Protein AF-A0A2V7M987-F1 (afdb_monomer_lite)

Secondary structure (DSSP, 8-state):
--HHHHHHHHHHHHHHHHHHHT----TTGGGS-TTS-SS--HHHHHHHHHHHHHHHHHSTTSTTSIIIIIHHTTS---SSSTTGGGT-PPTT--TTTHIIIIIHHHHHHHHHHHHHT-

Structure (mmCIF, N/CA/C/O backbone):
data_AF-A0A2V7M987-F1
#
_entry.id   AF-A0A2V7M987-F1
#
loop_
_atom_site.group_PDB
_atom_site.id
_atom_site.type_symbol
_atom_site.label_atom_id
_atom_site.label_alt_id
_atom_site.label_comp_id
_atom_site.label_asym_id
_atom_site.label_entity_id
_atom_site.label_seq_id
_atom_site.pdbx_PDB_ins_code
_atom_site.Cartn_x
_atom_site.Cartn_y
_atom_site.Cartn_z
_atom_site.occupancy
_atom_site.B_iso_or_equiv
_atom_site.auth_seq_id
_atom_site.auth_comp_id
_atom_site.auth_asym_id
_atom_site.auth_atom_id
_atom_site.pdbx_PDB_model_num
ATOM 1 N N . MET A 1 1 ? -58.138 -28.955 37.228 1.00 59.62 1 MET A N 1
ATOM 2 C CA . MET A 1 1 ? -56.662 -29.023 37.330 1.00 59.62 1 MET A CA 1
ATOM 3 C C . MET A 1 1 ? -56.296 -28.980 38.808 1.00 59.62 1 MET A C 1
ATOM 5 O O . MET A 1 1 ? -56.852 -28.145 39.511 1.00 59.62 1 MET A O 1
ATOM 9 N N . GLY A 1 2 ? -55.487 -29.916 39.313 1.00 76.62 2 GLY A N 1
ATOM 10 C CA . GLY A 1 2 ? -55.166 -29.980 40.746 1.00 76.62 2 GLY A CA 1
ATOM 11 C C . GLY A 1 2 ? -54.290 -28.802 41.181 1.00 76.62 2 GLY A C 1
ATOM 12 O O . GLY A 1 2 ? -53.458 -28.342 40.402 1.00 76.62 2 GLY A O 1
ATOM 13 N N . LYS A 1 3 ? -54.450 -28.321 42.422 1.00 74.50 3 LYS A N 1
ATOM 14 C CA . LYS A 1 3 ? -53.627 -27.238 43.011 1.00 74.50 3 LYS A CA 1
ATOM 15 C C . LYS A 1 3 ? -52.117 -27.495 42.856 1.00 74.50 3 LYS A C 1
ATOM 17 O O . LYS A 1 3 ? -51.363 -26.579 42.549 1.00 74.50 3 LYS A O 1
ATOM 22 N N . GLU A 1 4 ? -51.713 -28.758 42.979 1.00 78.38 4 GLU A N 1
ATOM 23 C CA . GLU A 1 4 ? -50.361 -29.271 42.711 1.00 78.38 4 GLU A CA 1
ATOM 24 C C . GLU A 1 4 ? -49.856 -28.945 41.299 1.00 78.38 4 GLU A C 1
ATOM 26 O O . GLU A 1 4 ? -48.731 -28.487 41.117 1.00 78.38 4 GLU A O 1
ATOM 31 N N . THR A 1 5 ? -50.689 -29.166 40.281 1.00 78.06 5 THR A N 1
ATOM 32 C CA . THR A 1 5 ? -50.314 -28.965 38.879 1.00 78.06 5 THR A CA 1
ATOM 33 C C . THR A 1 5 ? -50.146 -27.477 38.574 1.00 78.06 5 THR A C 1
ATOM 35 O O . THR A 1 5 ? -49.189 -27.093 37.912 1.00 78.06 5 THR A O 1
ATOM 38 N N . VAL A 1 6 ? -51.025 -26.627 39.120 1.00 82.69 6 VAL A N 1
ATOM 39 C CA . VAL A 1 6 ? -50.949 -25.161 38.972 1.00 82.69 6 VAL A CA 1
ATOM 40 C C . VAL A 1 6 ? -49.663 -24.609 39.595 1.00 82.69 6 VAL A C 1
ATOM 42 O O . VAL A 1 6 ? -48.960 -23.827 38.960 1.00 82.69 6 VAL A O 1
ATOM 45 N N . MET A 1 7 ? -49.312 -25.066 40.797 1.00 87.50 7 MET A N 1
ATOM 46 C CA . MET A 1 7 ? -48.106 -24.629 41.503 1.00 87.50 7 MET A CA 1
ATOM 47 C C . MET A 1 7 ? -46.816 -25.058 40.789 1.00 87.50 7 MET A C 1
ATOM 49 O O . MET A 1 7 ? -45.885 -24.264 40.681 1.00 87.50 7 MET A O 1
ATOM 53 N N . ARG A 1 8 ? -46.774 -26.264 40.204 1.00 87.00 8 ARG A N 1
ATOM 54 C CA . ARG A 1 8 ? -45.643 -26.706 39.367 1.00 87.00 8 ARG A CA 1
ATOM 55 C C . ARG A 1 8 ? -45.453 -25.818 38.136 1.00 87.00 8 ARG A C 1
ATOM 57 O O . ARG A 1 8 ? -44.327 -25.423 37.849 1.00 87.00 8 ARG A O 1
ATOM 64 N N . TYR A 1 9 ? -46.532 -25.454 37.440 1.00 89.94 9 TYR A N 1
ATOM 65 C CA . TYR A 1 9 ? -46.436 -24.555 36.285 1.00 89.94 9 TYR A CA 1
ATOM 66 C C . TYR A 1 9 ? -46.001 -23.140 36.676 1.00 89.94 9 TYR A C 1
ATOM 68 O O . TYR A 1 9 ? -45.219 -22.539 35.943 1.00 89.94 9 TYR A O 1
ATOM 76 N N . GLN A 1 10 ? -46.433 -22.627 37.833 1.00 89.62 10 GLN A N 1
ATOM 77 C CA . GLN A 1 10 ? -45.982 -21.327 38.347 1.00 89.62 10 GLN A CA 1
ATOM 78 C C . GLN A 1 10 ? -44.481 -21.324 38.658 1.00 89.62 10 GLN A C 1
ATOM 80 O O . GLN A 1 10 ? -43.772 -20.407 38.257 1.00 89.62 10 GLN A O 1
ATOM 85 N N . ILE A 1 11 ? -43.970 -22.382 39.292 1.00 91.94 11 ILE A N 1
ATOM 86 C CA . ILE A 1 11 ? -42.533 -22.524 39.567 1.00 91.94 11 ILE A CA 1
ATOM 87 C C . ILE A 1 11 ? -41.729 -22.579 38.259 1.00 91.94 11 ILE A C 1
ATOM 89 O O . ILE A 1 11 ? -40.728 -21.881 38.121 1.00 91.94 11 ILE A O 1
ATOM 93 N N . LEU A 1 12 ? -42.185 -23.359 37.274 1.00 93.44 12 LEU A N 1
ATOM 94 C CA . LEU A 1 12 ? -41.509 -23.479 35.977 1.00 93.44 12 LEU A CA 1
ATOM 95 C C . LEU A 1 12 ? -41.519 -22.172 35.174 1.00 93.44 12 LEU A C 1
ATOM 97 O O . LEU A 1 12 ? -40.531 -21.851 34.520 1.00 93.44 12 LEU A O 1
ATOM 101 N N . SER A 1 13 ? -42.607 -21.405 35.234 1.00 89.69 13 SER A N 1
ATOM 102 C CA . SER A 1 13 ? -42.715 -20.119 34.532 1.00 89.69 13 SER A CA 1
ATOM 103 C C . SER A 1 13 ? -41.875 -19.021 35.187 1.00 89.69 13 SER A C 1
ATOM 105 O O . SER A 1 13 ? -41.240 -18.247 34.473 1.00 89.69 13 SER A O 1
ATOM 107 N N . VAL A 1 14 ? -41.774 -18.999 36.520 1.00 92.19 14 VAL A N 1
ATOM 108 C CA . VAL A 1 14 ? -40.832 -18.116 37.230 1.00 92.19 14 VAL A CA 1
ATOM 109 C C . VAL A 1 14 ? -39.384 -18.487 36.901 1.00 92.19 14 VAL A C 1
ATOM 111 O O . VAL A 1 14 ? -38.586 -17.607 36.590 1.00 92.19 14 VAL A O 1
ATOM 114 N N . LEU A 1 15 ? -39.043 -19.780 36.891 1.00 91.25 15 LEU A N 1
ATOM 115 C CA . LEU A 1 15 ? -37.699 -20.241 36.533 1.00 91.25 15 LEU A CA 1
ATOM 116 C C . LEU A 1 15 ? -37.331 -19.870 35.085 1.00 91.25 15 LEU A C 1
ATOM 118 O O . LEU A 1 15 ? -36.230 -19.384 34.836 1.00 91.25 15 LEU A O 1
ATOM 122 N N . ALA A 1 16 ? -38.260 -20.042 34.141 1.00 89.50 16 ALA A N 1
ATOM 123 C CA . ALA A 1 16 ? -38.063 -19.652 32.747 1.00 89.50 16 ALA A CA 1
ATOM 124 C C . ALA A 1 16 ? -37.859 -18.136 32.589 1.00 89.50 16 ALA A C 1
ATOM 126 O O . ALA A 1 16 ? -36.992 -17.716 31.825 1.00 89.50 16 ALA A O 1
ATOM 127 N N . ALA A 1 17 ? -38.601 -17.315 33.339 1.00 87.25 17 ALA A N 1
ATOM 128 C CA . ALA A 1 17 ? -38.428 -15.863 33.336 1.00 87.25 17 ALA A CA 1
ATOM 129 C C . ALA A 1 17 ? -37.056 -15.437 33.890 1.00 87.25 17 ALA A C 1
ATOM 131 O O . ALA A 1 17 ? -36.416 -14.550 33.328 1.00 87.25 17 ALA A O 1
ATOM 132 N N . VAL A 1 18 ? -36.567 -16.103 34.944 1.00 86.31 18 VAL A N 1
ATOM 133 C CA . VAL A 1 18 ? -35.233 -15.845 35.512 1.00 86.31 18 VAL A CA 1
ATOM 134 C C . VAL A 1 18 ? -34.128 -16.211 34.514 1.00 86.31 18 VAL A C 1
ATOM 136 O O . VAL A 1 18 ? -33.231 -15.405 34.284 1.00 86.31 18 VAL A O 1
ATOM 139 N N . ILE A 1 19 ? -34.215 -17.367 33.849 1.00 85.00 19 ILE A N 1
ATOM 140 C CA . ILE A 1 19 ? -33.228 -17.787 32.833 1.00 85.00 19 ILE A CA 1
ATOM 141 C C . ILE A 1 19 ? -33.264 -16.862 31.604 1.00 85.00 19 ILE A C 1
ATOM 143 O O . ILE A 1 19 ? -32.221 -16.498 31.063 1.00 85.00 19 ILE A O 1
ATOM 147 N N . ALA A 1 20 ? -34.451 -16.432 31.171 1.00 83.06 20 ALA A N 1
ATOM 148 C CA . ALA A 1 20 ? -34.584 -15.490 30.062 1.00 83.06 20 ALA A CA 1
ATOM 149 C C . ALA A 1 20 ? -34.002 -14.106 30.401 1.00 83.06 20 ALA A C 1
ATOM 151 O O . ALA A 1 20 ? -33.448 -13.448 29.523 1.00 83.06 20 ALA A O 1
ATOM 152 N N . SER A 1 21 ? -34.059 -13.679 31.669 1.00 77.56 21 SER A N 1
ATOM 153 C CA . SER A 1 21 ? -33.497 -12.388 32.089 1.00 77.56 21 SER A CA 1
ATOM 154 C C . SER A 1 21 ? -31.966 -12.313 31.998 1.00 77.56 21 SER A C 1
ATOM 156 O O . SER A 1 21 ? -31.426 -11.219 31.855 1.00 77.56 21 SER A O 1
ATOM 158 N N . THR A 1 22 ? -31.258 -13.451 31.998 1.00 76.44 22 THR A N 1
ATOM 159 C CA . THR A 1 22 ? -29.795 -13.500 31.808 1.00 76.44 22 THR A CA 1
ATOM 160 C C . THR A 1 22 ? -29.369 -13.608 30.341 1.00 76.44 22 THR A C 1
ATOM 162 O O . THR A 1 22 ? -28.178 -13.548 30.051 1.00 76.44 22 THR A O 1
ATOM 165 N N . ALA A 1 23 ? -30.311 -13.778 29.405 1.00 70.25 23 ALA A N 1
ATOM 166 C CA . ALA A 1 23 ? -30.012 -13.941 27.978 1.00 70.25 23 ALA A CA 1
ATOM 167 C C . ALA A 1 23 ? -29.638 -12.621 27.273 1.00 70.25 23 ALA A C 1
ATOM 169 O O . ALA A 1 23 ? -29.045 -12.646 26.196 1.00 70.25 23 ALA A O 1
ATOM 170 N N . CYS A 1 24 ? -29.937 -11.470 27.882 1.00 68.81 24 CYS A N 1
ATOM 171 C CA . CYS A 1 24 ? -29.487 -10.158 27.416 1.00 68.81 24 CYS A CA 1
ATOM 172 C C . CYS A 1 24 ? -28.042 -9.888 27.868 1.00 68.81 24 CYS A C 1
ATOM 174 O O . CYS A 1 24 ? -27.795 -9.015 28.697 1.00 68.81 24 CYS A O 1
ATOM 176 N N . ALA A 1 25 ? -27.086 -10.659 27.353 1.00 71.50 25 ALA A N 1
ATOM 177 C CA . ALA A 1 25 ? -25.667 -10.334 27.469 1.00 71.50 25 ALA A CA 1
ATOM 178 C C . ALA A 1 25 ? -25.240 -9.379 26.341 1.00 71.50 25 ALA A C 1
ATOM 180 O O . ALA A 1 25 ? -25.896 -9.296 25.301 1.00 71.50 25 ALA A O 1
ATOM 181 N N . ASP A 1 26 ? -24.127 -8.669 26.534 1.00 75.44 26 ASP A N 1
ATOM 182 C CA . ASP A 1 26 ? -23.533 -7.828 25.494 1.00 75.44 26 ASP A CA 1
ATOM 183 C C . ASP A 1 26 ? -22.980 -8.692 24.346 1.00 75.44 26 ASP A C 1
ATOM 185 O O . ASP A 1 26 ? -21.837 -9.156 24.371 1.00 75.44 26 ASP A O 1
ATOM 189 N N . LEU A 1 27 ? -23.811 -8.899 23.322 1.00 73.88 27 LEU A N 1
ATOM 190 C CA . LEU A 1 2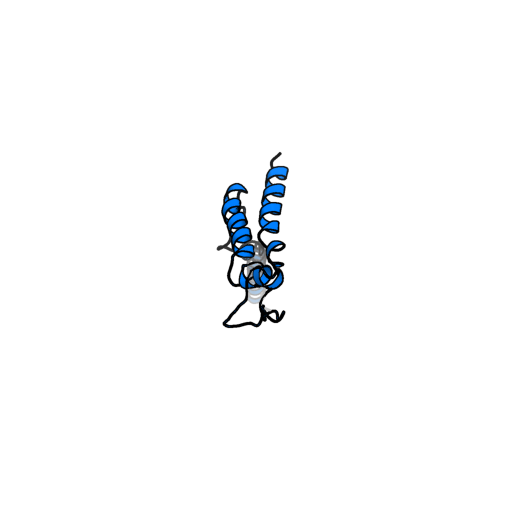7 ? -23.469 -9.636 22.104 1.00 73.88 27 LEU A CA 1
ATOM 191 C C . LEU A 1 27 ? -22.401 -8.927 21.256 1.00 73.88 27 LEU A C 1
ATOM 193 O O . LEU A 1 27 ? -21.904 -9.515 20.300 1.00 73.88 27 LEU A O 1
ATOM 197 N N . THR A 1 28 ? -22.031 -7.680 21.560 1.00 77.50 28 THR A N 1
ATOM 198 C CA . THR A 1 28 ? -20.971 -6.980 20.819 1.00 77.50 28 THR A CA 1
ATOM 199 C C . THR A 1 28 ? -19.576 -7.418 21.264 1.00 77.50 28 THR A C 1
ATOM 201 O O . THR A 1 28 ? -18.637 -7.376 20.469 1.00 77.50 28 THR A O 1
ATOM 204 N N . SER A 1 29 ? -19.448 -7.937 22.491 1.00 75.50 29 SER A N 1
ATOM 205 C CA . SER A 1 29 ? -18.178 -8.406 23.056 1.00 75.50 29 SER A CA 1
ATOM 206 C C . SER A 1 29 ? -17.568 -9.593 22.297 1.00 75.50 29 SER A C 1
ATOM 208 O O . SER A 1 29 ? -16.348 -9.659 22.158 1.00 75.50 29 SER A O 1
ATOM 210 N N . VAL A 1 30 ? -18.394 -10.485 21.731 1.00 79.44 30 VAL A N 1
ATOM 211 C CA . VAL A 1 30 ? -17.932 -11.638 20.929 1.00 79.44 30 VAL A CA 1
ATOM 212 C C . VAL A 1 30 ? -17.426 -11.235 19.540 1.00 79.44 30 VAL A C 1
ATOM 214 O O . VAL A 1 30 ? -16.641 -11.958 18.936 1.00 79.44 30 VAL A O 1
ATOM 217 N N . ASN A 1 31 ? -17.838 -10.066 19.038 1.00 79.25 31 ASN A N 1
ATOM 218 C CA . ASN A 1 31 ? -17.422 -9.554 17.730 1.00 79.25 31 ASN A CA 1
ATOM 219 C C . ASN A 1 31 ? -16.099 -8.779 17.786 1.00 79.25 31 ASN A C 1
ATOM 221 O O . ASN A 1 31 ? -15.675 -8.205 16.782 1.00 79.25 31 ASN A O 1
ATOM 225 N N . ARG A 1 32 ? -15.421 -8.754 18.940 1.00 82.31 32 ARG A N 1
ATOM 226 C CA . ARG A 1 32 ? -14.053 -8.245 19.014 1.00 82.31 32 ARG A CA 1
ATOM 227 C C . ARG A 1 32 ? -13.085 -9.317 18.541 1.00 82.31 32 ARG A C 1
ATOM 229 O O . ARG A 1 32 ? -12.995 -10.379 19.145 1.00 82.31 32 ARG A O 1
ATOM 236 N N . ASN A 1 33 ? -12.347 -9.011 17.476 1.00 83.12 33 ASN A N 1
ATOM 237 C CA . ASN A 1 33 ? -11.289 -9.873 16.965 1.00 83.12 33 ASN A CA 1
ATOM 238 C C . ASN A 1 33 ? -10.219 -10.088 18.056 1.00 83.12 33 ASN A C 1
ATOM 240 O O . ASN A 1 33 ? -9.498 -9.139 18.364 1.00 83.12 33 ASN A O 1
ATOM 244 N N . PRO A 1 34 ? -10.068 -11.304 18.615 1.00 83.06 34 PRO A N 1
ATOM 245 C CA . PRO A 1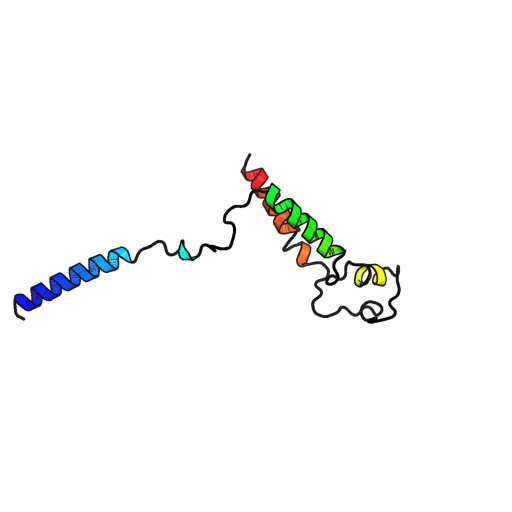 34 ? -9.079 -11.558 19.661 1.00 83.06 34 PRO A CA 1
ATOM 246 C C . PRO A 1 34 ? -7.640 -11.577 19.123 1.00 83.06 34 PRO A C 1
ATOM 248 O O . PRO A 1 34 ? -6.698 -11.515 19.905 1.00 83.06 34 PRO A O 1
ATOM 251 N N . ASN A 1 35 ? -7.465 -11.668 17.799 1.00 87.31 35 ASN A N 1
ATOM 252 C CA . ASN A 1 35 ? -6.163 -11.726 17.131 1.00 87.31 35 ASN A CA 1
ATOM 253 C C . ASN A 1 35 ? -5.715 -10.365 16.578 1.00 87.31 35 ASN A C 1
ATOM 255 O O . ASN A 1 35 ? -4.625 -10.260 16.021 1.00 87.31 35 ASN A O 1
ATOM 259 N N . GLY A 1 36 ? -6.576 -9.348 16.649 1.00 79.81 36 GLY A N 1
ATOM 260 C CA . GLY A 1 36 ? -6.309 -8.017 16.118 1.00 79.81 36 GLY A CA 1
ATOM 261 C C . GLY A 1 36 ? -6.040 -7.022 17.241 1.00 79.81 36 GLY A C 1
ATOM 262 O O . GLY A 1 36 ? -6.644 -7.134 18.310 1.00 79.81 36 GLY A O 1
ATOM 263 N N . PRO A 1 37 ? -5.171 -6.027 17.022 1.00 79.19 37 PRO A N 1
ATOM 264 C CA . PRO A 1 37 ? -5.045 -4.937 17.970 1.00 79.19 37 PRO A CA 1
ATOM 265 C C . PRO A 1 37 ? -6.327 -4.090 17.970 1.00 79.19 37 PRO A C 1
ATOM 267 O O . PRO A 1 37 ? -6.933 -3.860 16.924 1.00 79.19 37 PRO A O 1
ATOM 270 N N . THR A 1 38 ? -6.754 -3.637 19.149 1.00 78.12 38 THR A N 1
ATOM 271 C CA . THR A 1 38 ? -7.957 -2.798 19.301 1.00 78.12 38 THR A CA 1
ATOM 272 C C . THR A 1 38 ? -7.665 -1.310 19.179 1.00 78.12 38 THR A C 1
ATOM 274 O O . THR A 1 38 ? -8.527 -0.557 18.744 1.00 78.12 38 THR A O 1
ATOM 277 N N . ASP A 1 39 ? -6.469 -0.902 19.595 1.00 79.75 39 ASP A N 1
ATOM 278 C CA . ASP A 1 39 ? -5.967 0.463 19.516 1.00 79.75 39 ASP A CA 1
ATOM 279 C C . ASP A 1 39 ? -4.450 0.386 19.322 1.00 79.75 39 ASP A C 1
ATOM 281 O O . ASP A 1 39 ? -3.786 -0.446 19.950 1.00 79.75 39 ASP A O 1
ATOM 285 N N . VAL A 1 40 ? -3.923 1.172 18.391 1.00 81.44 40 VAL A N 1
ATOM 286 C CA . VAL A 1 40 ? -2.534 1.078 17.935 1.00 81.44 40 VAL A CA 1
ATOM 287 C C . VAL A 1 40 ? -1.937 2.473 17.910 1.00 81.44 40 VAL A C 1
ATOM 289 O O . VAL A 1 40 ? -2.421 3.353 17.200 1.00 81.44 40 VAL A O 1
ATOM 292 N N . GLU A 1 41 ? -0.863 2.674 18.672 1.00 83.12 41 GLU A N 1
ATOM 293 C CA . GLU A 1 41 ? -0.190 3.969 18.732 1.00 83.12 41 GLU A CA 1
ATOM 294 C C . GLU A 1 41 ? 0.449 4.301 17.368 1.00 83.12 41 GLU A C 1
ATOM 296 O O . GLU A 1 41 ? 1.143 3.443 16.805 1.00 83.12 41 GLU A O 1
ATOM 301 N N . PRO A 1 42 ? 0.297 5.530 16.836 1.00 82.31 42 PRO A N 1
ATOM 302 C CA . PRO A 1 42 ? 0.822 5.904 15.521 1.00 82.31 42 PRO A CA 1
ATOM 303 C C . PRO A 1 42 ? 2.291 5.538 15.236 1.00 82.31 42 PRO A C 1
ATOM 305 O O . PRO A 1 42 ? 2.575 5.074 14.130 1.00 82.31 42 PRO A O 1
ATOM 308 N N . PRO A 1 43 ? 3.251 5.660 16.175 1.00 84.12 43 PRO A N 1
ATOM 309 C CA . PRO A 1 43 ? 4.639 5.278 15.910 1.00 84.12 43 PRO A CA 1
ATOM 310 C C . PRO A 1 43 ? 4.816 3.791 15.577 1.00 84.12 43 PRO A C 1
ATOM 312 O O . PRO A 1 43 ? 5.752 3.432 14.866 1.00 84.12 43 PRO A O 1
ATOM 315 N N . SER A 1 44 ? 3.921 2.923 16.056 1.00 87.31 44 SER A N 1
ATOM 316 C CA . SER A 1 44 ? 4.028 1.475 15.853 1.00 87.31 44 SER A CA 1
ATOM 317 C C . SER A 1 44 ? 3.610 1.009 14.450 1.00 87.31 44 SER A C 1
ATOM 319 O O . SER A 1 44 ? 4.042 -0.060 14.020 1.00 87.31 44 SER A O 1
ATOM 321 N N . ILE A 1 45 ? 2.849 1.820 13.702 1.00 89.94 45 ILE A N 1
ATOM 322 C CA . ILE A 1 45 ? 2.438 1.524 12.314 1.00 89.94 45 ILE A CA 1
ATOM 323 C C . ILE A 1 45 ? 3.375 2.120 11.255 1.00 89.94 45 ILE A C 1
ATOM 325 O O . ILE A 1 45 ? 3.420 1.620 10.131 1.00 89.94 45 ILE A O 1
ATOM 329 N N . LEU A 1 46 ? 4.199 3.114 11.613 1.00 90.94 46 LEU A N 1
ATOM 330 C CA . LEU A 1 46 ? 5.061 3.844 10.673 1.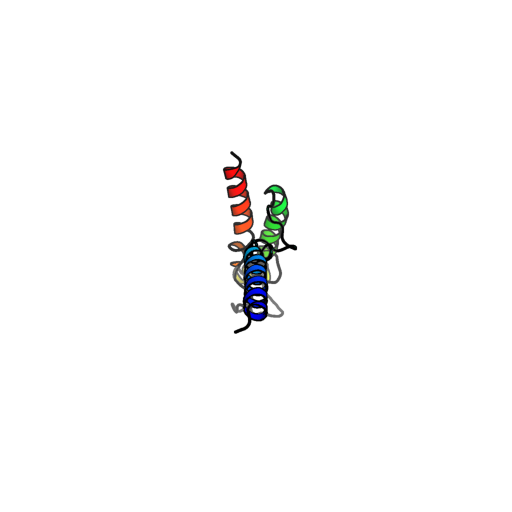00 90.94 46 LEU A CA 1
ATOM 331 C C . LEU A 1 46 ? 5.975 2.930 9.843 1.00 90.94 46 LEU A C 1
ATOM 333 O O . LEU A 1 46 ? 6.042 3.053 8.620 1.00 90.94 46 LEU A O 1
ATOM 337 N N . SER A 1 47 ? 6.679 2.003 10.493 1.00 92.81 47 SER A N 1
ATOM 338 C CA . SER A 1 47 ? 7.620 1.112 9.805 1.00 92.81 47 SER A CA 1
ATOM 339 C C . SER A 1 47 ? 6.921 0.219 8.777 1.00 92.81 47 SER A C 1
ATOM 341 O O . SER A 1 47 ? 7.463 -0.021 7.698 1.00 92.81 47 SER A O 1
ATOM 343 N N . ASN A 1 48 ? 5.708 -0.253 9.086 1.00 92.12 48 ASN A N 1
ATOM 344 C CA . ASN A 1 48 ? 4.926 -1.066 8.160 1.00 92.12 48 ASN A CA 1
ATOM 345 C C . ASN A 1 48 ? 4.406 -0.235 6.981 1.00 92.12 48 ASN A C 1
ATOM 347 O O . ASN A 1 48 ? 4.517 -0.680 5.839 1.00 92.12 48 ASN A O 1
ATOM 351 N N . ALA A 1 49 ? 3.927 0.984 7.239 1.00 93.12 49 ALA A N 1
ATOM 352 C CA . ALA A 1 49 ? 3.465 1.895 6.197 1.00 93.12 49 ALA A CA 1
ATOM 353 C C . ALA A 1 49 ? 4.588 2.218 5.192 1.00 93.12 49 ALA A C 1
ATOM 355 O O . ALA A 1 49 ? 4.391 2.106 3.982 1.00 93.12 49 ALA A O 1
ATOM 356 N N . ILE A 1 50 ? 5.801 2.517 5.681 1.00 93.81 50 ILE A N 1
ATOM 357 C CA . ILE A 1 50 ? 6.985 2.745 4.833 1.00 93.81 50 ILE A CA 1
ATOM 358 C C . ILE A 1 50 ? 7.300 1.503 3.993 1.00 93.81 50 ILE A C 1
ATOM 360 O O . ILE A 1 50 ? 7.456 1.607 2.776 1.00 93.81 50 ILE A O 1
ATOM 364 N N . GLN A 1 51 ? 7.374 0.326 4.621 1.00 93.06 51 GLN A N 1
ATOM 365 C CA . GLN A 1 51 ? 7.683 -0.916 3.910 1.00 93.06 51 GLN A CA 1
ATOM 366 C C . GLN A 1 51 ? 6.634 -1.234 2.837 1.00 93.06 51 GLN A C 1
ATOM 368 O O . GLN A 1 51 ? 6.988 -1.689 1.751 1.00 93.06 51 GLN A O 1
ATOM 373 N N . THR A 1 52 ? 5.357 -0.976 3.122 1.00 92.62 52 THR A N 1
ATOM 374 C CA . THR A 1 52 ? 4.253 -1.159 2.174 1.00 92.62 52 THR A CA 1
ATOM 375 C C . THR A 1 52 ? 4.427 -0.274 0.944 1.00 92.62 52 THR A C 1
ATOM 377 O O . THR A 1 52 ? 4.286 -0.768 -0.173 1.00 92.62 52 THR A O 1
ATOM 380 N N . VAL A 1 53 ? 4.806 0.997 1.120 1.00 92.31 53 VAL A N 1
ATOM 381 C CA . VAL A 1 53 ? 5.079 1.897 -0.012 1.00 92.31 53 VAL A CA 1
ATOM 382 C C . VAL A 1 53 ? 6.274 1.413 -0.832 1.00 92.31 53 VAL A C 1
ATOM 384 O O . VAL A 1 53 ? 6.171 1.304 -2.050 1.00 92.31 53 VAL A O 1
ATOM 387 N N . VAL A 1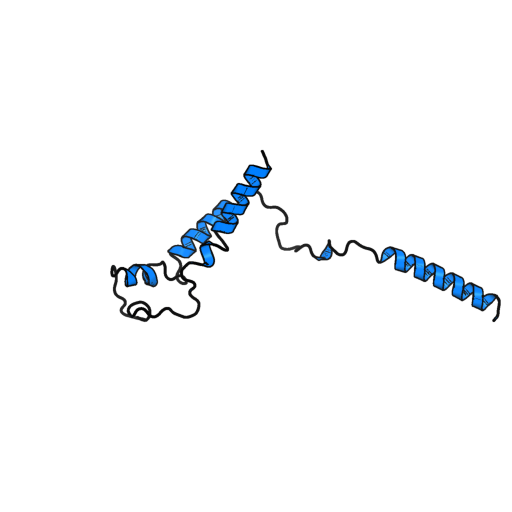 54 ? 7.390 1.069 -0.186 1.00 92.12 54 VAL A N 1
ATOM 388 C CA . VAL A 1 54 ? 8.593 0.592 -0.893 1.00 92.12 54 VAL A CA 1
ATOM 389 C C . VAL A 1 54 ? 8.295 -0.683 -1.685 1.00 92.12 54 VAL A C 1
ATOM 391 O O . VAL A 1 54 ? 8.625 -0.768 -2.866 1.00 92.12 54 VAL A O 1
ATOM 394 N N . ASN A 1 55 ? 7.595 -1.644 -1.078 1.00 89.88 55 ASN A N 1
ATOM 395 C CA . ASN A 1 55 ? 7.205 -2.888 -1.745 1.00 89.88 55 ASN A CA 1
ATOM 396 C C . ASN A 1 55 ? 6.221 -2.666 -2.899 1.00 89.88 55 ASN A C 1
ATOM 398 O O . ASN A 1 55 ? 6.195 -3.464 -3.831 1.00 89.88 55 ASN A O 1
ATOM 402 N N . GLY A 1 56 ? 5.394 -1.623 -2.846 1.00 88.50 56 GLY A N 1
ATOM 403 C CA . GLY A 1 56 ? 4.493 -1.284 -3.946 1.00 88.50 56 GLY A CA 1
ATOM 404 C C . GLY A 1 56 ? 5.187 -0.605 -5.130 1.00 88.50 56 GLY A C 1
ATOM 405 O O . GLY A 1 56 ? 4.579 -0.523 -6.189 1.00 88.50 56 GLY A O 1
ATOM 406 N N . VAL A 1 57 ? 6.427 -0.122 -4.971 1.00 89.06 57 VAL A N 1
ATOM 407 C CA . VAL A 1 57 ? 7.223 0.464 -6.067 1.00 89.06 57 VAL A CA 1
ATOM 408 C C . VAL A 1 57 ? 8.238 -0.532 -6.623 1.00 89.06 57 VAL A C 1
ATOM 410 O O . VAL A 1 57 ? 8.384 -0.632 -7.830 1.00 89.06 57 VAL A O 1
ATOM 413 N N . ASP A 1 58 ? 8.946 -1.261 -5.758 1.00 86.75 58 ASP A N 1
ATOM 414 C CA . ASP A 1 58 ? 10.067 -2.136 -6.155 1.00 86.75 58 ASP A CA 1
ATOM 415 C C . ASP A 1 58 ? 9.736 -3.636 -6.023 1.00 86.75 58 ASP A C 1
ATOM 417 O O . ASP A 1 58 ? 10.579 -4.512 -6.197 1.00 86.75 58 ASP A O 1
ATOM 421 N N . GLY A 1 59 ? 8.496 -3.963 -5.651 1.00 80.19 59 GLY A N 1
ATOM 422 C CA . GLY A 1 59 ? 8.050 -5.347 -5.516 1.00 80.19 59 GLY A CA 1
ATOM 423 C C . GLY A 1 59 ? 7.727 -6.030 -6.854 1.00 80.19 59 GLY A C 1
ATOM 424 O O . GLY A 1 59 ? 7.262 -5.387 -7.785 1.00 80.19 59 GLY A O 1
ATOM 425 N N . PRO A 1 60 ? 7.838 -7.368 -6.925 1.00 71.50 60 PRO A N 1
ATOM 426 C CA . PRO A 1 60 ? 7.702 -8.138 -8.171 1.00 71.50 60 PRO A CA 1
ATOM 427 C C . PRO A 1 60 ? 6.267 -8.254 -8.722 1.00 71.50 60 PRO A C 1
ATOM 429 O O . PRO A 1 60 ? 6.052 -8.857 -9.773 1.00 71.50 60 PRO A O 1
ATOM 432 N N . ASN A 1 61 ? 5.274 -7.753 -7.981 1.00 70.44 61 ASN A N 1
ATOM 433 C CA . ASN A 1 61 ? 3.845 -7.928 -8.264 1.00 70.44 61 ASN A CA 1
ATOM 434 C C . ASN A 1 61 ? 3.117 -6.589 -8.474 1.00 70.44 61 ASN A C 1
ATOM 436 O O . ASN A 1 61 ? 1.901 -6.525 -8.316 1.00 70.44 61 ASN A O 1
ATOM 440 N N . ASN A 1 62 ? 3.852 -5.525 -8.792 1.00 74.12 62 ASN A N 1
ATOM 441 C CA . ASN A 1 62 ? 3.298 -4.239 -9.200 1.00 74.12 62 ASN A CA 1
ATOM 442 C C . ASN A 1 62 ? 3.881 -3.862 -10.577 1.00 74.12 62 ASN A C 1
ATOM 444 O O . ASN A 1 62 ? 4.957 -4.325 -10.938 1.00 74.12 62 ASN A O 1
ATOM 448 N N . ASP A 1 63 ? 3.175 -3.032 -11.346 1.00 78.94 63 ASP A N 1
ATOM 449 C CA . ASP A 1 63 ? 3.645 -2.549 -12.659 1.00 78.94 63 ASP A CA 1
ATOM 450 C C . ASP A 1 63 ? 4.525 -1.285 -12.532 1.00 78.94 63 ASP A C 1
ATOM 452 O O . ASP A 1 63 ? 4.722 -0.550 -13.500 1.00 78.94 63 ASP A O 1
ATOM 456 N N . LEU A 1 64 ? 5.031 -0.973 -11.335 1.00 86.50 64 LEU A N 1
ATOM 457 C CA . LEU A 1 64 ? 5.821 0.237 -11.071 1.00 86.50 64 LEU A CA 1
ATOM 458 C C . LEU A 1 64 ? 7.323 -0.035 -10.974 1.00 86.50 64 LEU A C 1
ATOM 460 O O . LEU A 1 64 ? 8.113 0.909 -11.022 1.00 86.50 64 LEU A O 1
ATOM 464 N N . ASP A 1 65 ? 7.703 -1.306 -10.887 1.00 86.81 65 ASP A N 1
ATOM 465 C CA . ASP A 1 65 ? 9.085 -1.752 -10.821 1.00 86.81 65 ASP A CA 1
ATOM 466 C C . ASP A 1 65 ? 9.824 -1.602 -12.172 1.00 86.81 65 ASP A C 1
ATOM 468 O O . ASP A 1 65 ? 9.349 -1.012 -13.153 1.00 86.81 65 ASP A O 1
ATOM 472 N N . ILE A 1 66 ? 11.039 -2.150 -12.239 1.00 86.94 66 ILE A N 1
ATOM 473 C CA . ILE A 1 66 ? 11.859 -2.162 -13.460 1.00 86.94 66 ILE A CA 1
ATOM 474 C C . ILE A 1 66 ? 11.136 -2.843 -14.632 1.00 86.94 66 ILE A C 1
ATOM 476 O O . ILE A 1 66 ? 11.353 -2.462 -15.786 1.00 86.94 66 ILE A O 1
ATOM 480 N N . ARG A 1 67 ? 10.296 -3.842 -14.356 1.00 83.56 67 ARG A N 1
ATOM 481 C CA . ARG A 1 67 ? 9.612 -4.635 -15.371 1.00 83.56 67 ARG A CA 1
ATOM 482 C C . ARG A 1 67 ? 8.370 -3.925 -15.900 1.00 83.56 67 ARG A C 1
ATOM 484 O O . ARG A 1 67 ? 8.143 -3.959 -17.100 1.00 83.56 67 ARG A O 1
ATOM 491 N N . GLY A 1 68 ? 7.594 -3.249 -15.063 1.00 85.56 68 GLY A N 1
ATOM 492 C CA . GLY A 1 68 ? 6.490 -2.417 -15.543 1.00 85.56 68 GLY A CA 1
ATOM 493 C C . GLY A 1 68 ? 6.985 -1.053 -16.027 1.00 85.56 68 GLY A C 1
ATOM 494 O O . GLY A 1 68 ? 7.230 -0.833 -17.219 1.00 85.56 68 GLY A O 1
ATOM 495 N N . GLY A 1 69 ? 7.182 -0.134 -15.081 1.00 86.25 69 GLY A N 1
ATOM 496 C CA . GLY A 1 69 ? 7.572 1.248 -15.345 1.00 86.25 69 GLY A CA 1
ATOM 497 C C . GLY A 1 69 ? 8.841 1.363 -16.187 1.00 86.25 69 GLY A C 1
ATOM 498 O O . GLY A 1 69 ? 8.848 2.093 -17.178 1.00 86.25 69 GLY A O 1
ATOM 499 N N . GLY A 1 70 ? 9.893 0.611 -15.848 1.00 90.06 70 GLY A N 1
ATOM 500 C CA . GLY A 1 70 ? 11.184 0.671 -16.545 1.00 90.06 70 GLY A CA 1
ATOM 501 C C . GLY A 1 70 ? 11.138 0.250 -18.021 1.00 90.06 70 GLY A C 1
ATOM 502 O O . GLY A 1 70 ? 11.783 0.895 -18.856 1.00 90.06 70 GLY A O 1
ATOM 503 N N . LEU A 1 71 ? 10.361 -0.784 -18.366 1.00 90.25 71 LEU A N 1
ATOM 504 C CA . LEU A 1 71 ? 10.158 -1.205 -19.760 1.00 90.25 71 LEU A CA 1
ATOM 505 C C . LEU A 1 71 ? 9.294 -0.198 -20.526 1.00 90.25 71 LEU A C 1
ATOM 507 O O . LEU A 1 71 ? 9.595 0.136 -21.672 1.00 90.25 71 LEU A O 1
ATOM 511 N N . TRP A 1 72 ? 8.249 0.345 -19.899 1.00 89.25 72 TRP A N 1
ATOM 512 C CA . TRP A 1 72 ? 7.299 1.224 -20.588 1.00 89.25 72 TRP A CA 1
ATOM 513 C C . TRP A 1 72 ? 7.857 2.624 -20.851 1.00 89.25 72 TRP A C 1
ATOM 515 O O . TRP A 1 72 ? 7.538 3.221 -21.882 1.00 89.25 72 TRP A O 1
ATOM 525 N N . VAL A 1 73 ? 8.751 3.121 -19.985 1.00 92.81 73 VAL A N 1
ATOM 526 C CA . VAL A 1 73 ? 9.556 4.326 -20.265 1.00 92.81 73 VAL A CA 1
ATOM 527 C C . VAL A 1 73 ? 10.794 4.044 -21.127 1.00 92.81 73 VAL A C 1
ATOM 529 O O . VAL A 1 73 ? 11.558 4.963 -21.414 1.00 92.81 73 VAL A O 1
ATOM 532 N N . GLN A 1 74 ? 10.977 2.796 -21.573 1.00 92.56 74 GLN A N 1
ATOM 533 C CA . GLN A 1 74 ? 12.035 2.355 -22.490 1.00 92.56 74 GLN A CA 1
ATOM 534 C C . GLN A 1 74 ? 13.464 2.485 -21.935 1.00 92.56 74 GLN A C 1
ATOM 536 O O . GLN A 1 74 ? 14.417 2.674 -22.692 1.00 92.56 74 GLN A O 1
ATOM 541 N N . TYR A 1 75 ? 13.646 2.365 -20.618 1.00 93.81 75 TYR A N 1
ATOM 542 C CA . TYR A 1 75 ? 14.987 2.270 -20.023 1.00 93.81 75 TYR A CA 1
ATOM 543 C C . TYR A 1 75 ? 15.609 0.885 -20.199 1.00 93.81 75 TYR A C 1
ATOM 545 O O . TYR A 1 75 ? 16.834 0.762 -20.264 1.00 93.81 75 TYR A O 1
ATOM 553 N N . TYR A 1 76 ? 14.774 -0.144 -20.315 1.00 90.44 76 TYR A N 1
ATOM 554 C CA . TYR A 1 76 ? 15.192 -1.526 -20.503 1.00 90.44 76 TYR A CA 1
ATOM 555 C C . TYR A 1 76 ? 14.385 -2.180 -21.626 1.00 90.44 76 TYR A C 1
ATOM 557 O O . TYR A 1 76 ? 13.371 -1.647 -22.070 1.00 90.44 76 TYR A O 1
ATOM 565 N N . ALA A 1 77 ? 14.848 -3.346 -22.067 1.00 91.06 77 ALA A N 1
ATOM 566 C CA . ALA A 1 77 ? 14.110 -4.239 -22.949 1.00 91.06 77 ALA A CA 1
ATOM 567 C C . ALA A 1 77 ? 14.176 -5.652 -22.370 1.00 91.06 77 ALA A C 1
ATOM 569 O O . ALA A 1 77 ? 15.220 -6.078 -21.863 1.00 91.06 77 ALA A O 1
ATOM 570 N N . GLU A 1 78 ? 13.070 -6.382 -22.444 1.00 87.81 78 GLU A N 1
ATOM 571 C CA . GLU A 1 78 ? 12.966 -7.710 -21.846 1.00 87.81 78 GLU A CA 1
ATOM 572 C C . GLU A 1 78 ? 13.242 -8.810 -22.881 1.00 87.81 78 GLU A C 1
ATOM 574 O O . GLU A 1 78 ? 12.846 -8.724 -24.042 1.00 87.81 78 GLU A O 1
ATOM 579 N N . ILE A 1 79 ? 13.942 -9.876 -22.479 1.00 89.06 79 ILE A N 1
ATOM 580 C CA . ILE A 1 79 ? 14.256 -11.012 -23.368 1.00 89.06 79 ILE A CA 1
ATOM 581 C C . ILE A 1 79 ? 13.311 -12.196 -23.107 1.00 89.06 79 ILE A C 1
ATOM 583 O O . ILE A 1 79 ? 12.931 -12.905 -24.040 1.00 89.06 79 ILE A O 1
ATOM 587 N N . GLN A 1 80 ? 12.903 -12.410 -21.854 1.00 86.69 80 GLN A N 1
ATOM 588 C CA . GLN A 1 80 ? 12.048 -13.518 -21.413 1.00 86.69 80 GLN A CA 1
ATOM 589 C C . GLN A 1 80 ? 10.767 -12.961 -20.797 1.00 86.69 80 GLN A C 1
ATOM 591 O O . GLN A 1 80 ? 10.859 -12.027 -20.028 1.00 86.69 80 GLN A O 1
ATOM 596 N N . TYR A 1 81 ? 9.601 -13.549 -21.081 1.00 84.44 81 TYR A N 1
ATOM 597 C CA . TYR A 1 81 ? 8.304 -13.074 -20.560 1.00 84.44 81 TYR A CA 1
ATOM 598 C C . TYR A 1 81 ? 7.912 -11.645 -20.982 1.00 84.44 81 TYR A C 1
ATOM 600 O O . TYR A 1 81 ? 7.344 -10.912 -20.188 1.00 84.44 81 TYR A O 1
ATOM 608 N N . ARG A 1 82 ? 8.156 -11.309 -22.257 1.00 88.69 82 ARG A N 1
ATOM 609 C CA . ARG A 1 82 ? 7.931 -10.004 -22.921 1.00 88.69 82 ARG A CA 1
ATOM 610 C C . ARG A 1 82 ? 6.473 -9.515 -23.001 1.00 88.69 82 ARG A C 1
ATOM 612 O O . ARG A 1 82 ? 6.086 -8.919 -24.005 1.00 88.69 82 ARG A O 1
ATOM 619 N N . ASP A 1 83 ? 5.633 -9.822 -22.031 1.00 89.94 83 ASP A N 1
ATOM 620 C CA . ASP A 1 83 ? 4.258 -9.333 -22.027 1.00 89.94 83 ASP A CA 1
ATOM 621 C C . ASP A 1 83 ? 4.261 -7.820 -21.764 1.00 89.94 83 ASP A C 1
ATOM 623 O O . ASP A 1 83 ? 3.727 -7.058 -22.572 1.00 89.94 83 ASP A O 1
ATOM 627 N N . GLU A 1 84 ? 5.002 -7.357 -20.754 1.00 87.31 84 GLU A N 1
ATOM 628 C CA . GLU A 1 84 ? 5.122 -5.929 -20.435 1.00 87.31 84 GLU A CA 1
ATOM 629 C C . GLU A 1 84 ? 5.839 -5.153 -21.547 1.00 87.31 84 GLU A C 1
ATOM 631 O O . GLU A 1 84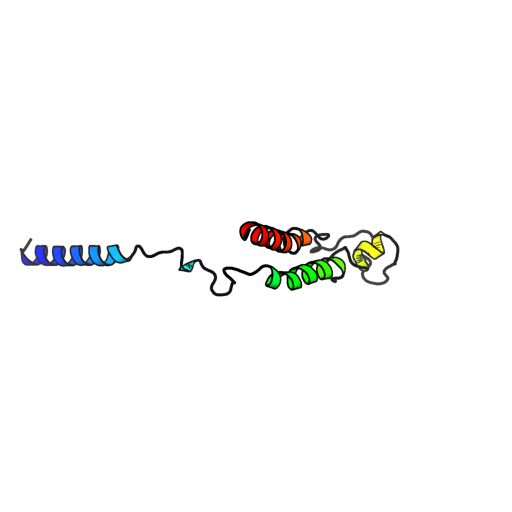 ? 5.385 -4.079 -21.931 1.00 87.31 84 GLU A O 1
ATOM 636 N N . ASP A 1 85 ? 6.886 -5.731 -22.144 1.00 90.00 85 ASP A N 1
ATOM 637 C CA . ASP A 1 85 ? 7.611 -5.192 -23.311 1.00 90.00 85 ASP A CA 1
ATOM 638 C C . ASP A 1 85 ? 6.708 -5.014 -24.556 1.00 90.00 85 ASP A C 1
ATOM 640 O O . ASP A 1 85 ? 7.022 -4.260 -25.476 1.00 90.00 85 ASP A O 1
ATOM 644 N N . LYS A 1 86 ? 5.559 -5.704 -24.595 1.00 90.75 86 LYS A N 1
ATOM 645 C CA . LYS A 1 86 ? 4.523 -5.587 -25.638 1.00 90.75 86 LYS A CA 1
ATOM 646 C C . LYS A 1 86 ? 3.301 -4.785 -25.187 1.00 90.75 86 LYS A C 1
ATOM 648 O O . LYS A 1 86 ? 2.287 -4.803 -25.886 1.00 90.75 86 LYS A O 1
ATOM 653 N N . TYR A 1 87 ? 3.383 -4.102 -24.048 1.00 89.81 87 TYR A N 1
ATOM 654 C CA . TYR A 1 87 ? 2.277 -3.359 -23.438 1.00 89.81 87 TYR A CA 1
ATOM 655 C C . TYR A 1 87 ? 1.079 -4.239 -23.051 1.00 89.81 87 TYR A C 1
ATOM 657 O O . TYR A 1 87 ? -0.074 -3.808 -23.106 1.00 89.81 87 TYR A O 1
ATOM 665 N N . ILE A 1 88 ? 1.341 -5.488 -22.665 1.00 89.50 88 ILE A N 1
ATOM 666 C CA . ILE A 1 88 ? 0.336 -6.418 -22.154 1.00 89.50 88 ILE A CA 1
ATOM 667 C C . ILE A 1 88 ? 0.482 -6.474 -20.633 1.00 89.50 88 ILE A C 1
ATOM 669 O O . ILE A 1 88 ? 1.490 -6.950 -20.122 1.00 89.50 88 ILE A O 1
ATOM 673 N N . VAL A 1 89 ? -0.542 -6.008 -19.917 1.00 85.06 89 VAL A N 1
ATOM 674 C CA . VAL A 1 89 ? -0.614 -6.110 -18.452 1.00 85.06 89 VAL A CA 1
ATOM 675 C C . VAL A 1 89 ? -1.080 -7.508 -18.063 1.00 85.06 89 VAL A C 1
ATOM 677 O O . VAL A 1 89 ? -2.086 -8.009 -18.579 1.00 85.06 89 VAL A O 1
ATOM 680 N N . ARG A 1 90 ? -0.361 -8.151 -17.141 1.00 81.94 90 ARG A N 1
ATOM 681 C CA . ARG A 1 90 ? -0.713 -9.489 -16.653 1.00 81.94 90 ARG A CA 1
ATOM 682 C C . ARG A 1 90 ? -1.903 -9.436 -15.692 1.00 81.94 90 ARG A C 1
ATOM 684 O O . ARG A 1 90 ? -2.066 -8.470 -14.947 1.00 81.94 90 ARG A O 1
ATOM 691 N N . PRO A 1 91 ? -2.716 -10.504 -15.626 1.00 84.31 91 PRO A N 1
ATOM 692 C CA . PRO A 1 91 ? -3.739 -10.624 -14.598 1.00 84.31 91 PRO A CA 1
ATOM 693 C C . PRO A 1 91 ? -3.141 -10.550 -13.188 1.00 84.31 91 PRO A C 1
ATOM 695 O O . PRO A 1 91 ? -2.107 -11.160 -12.917 1.00 84.31 91 PRO A O 1
ATOM 698 N N . GLY A 1 92 ? -3.838 -9.868 -12.280 1.00 81.81 92 GLY A N 1
ATOM 699 C CA . GLY A 1 92 ? -3.447 -9.775 -10.871 1.00 81.81 92 GLY A CA 1
ATOM 700 C C . GLY A 1 92 ? -2.533 -8.600 -10.528 1.00 81.81 92 GLY A C 1
ATOM 701 O O . GLY A 1 92 ? -2.120 -8.510 -9.377 1.00 81.81 92 GLY A O 1
ATOM 702 N N . VAL A 1 93 ? -2.251 -7.708 -11.483 1.00 81.44 93 VAL A N 1
ATOM 703 C CA . VAL A 1 93 ? -1.592 -6.426 -11.211 1.00 81.44 93 VAL A CA 1
ATOM 704 C C . VAL A 1 93 ? -2.628 -5.305 -11.152 1.00 81.44 93 VAL A C 1
ATOM 706 O O . VAL A 1 93 ? -3.586 -5.289 -11.926 1.00 81.44 93 VAL A O 1
ATOM 709 N N . ASP A 1 94 ? -2.459 -4.389 -10.203 1.00 80.81 94 ASP A N 1
ATOM 710 C CA . ASP A 1 94 ? -3.411 -3.320 -9.889 1.00 80.81 94 ASP A CA 1
ATOM 711 C C . ASP A 1 94 ? -2.888 -1.908 -10.221 1.00 80.81 94 ASP A C 1
ATOM 713 O O . ASP A 1 94 ? -3.557 -0.915 -9.937 1.00 80.81 94 ASP A O 1
ATOM 717 N N . GLY A 1 95 ? -1.686 -1.807 -10.801 1.00 79.19 95 GLY A N 1
ATOM 718 C CA . GLY A 1 95 ? -1.058 -0.538 -11.173 1.00 79.19 95 GLY A CA 1
ATOM 719 C C . GLY A 1 95 ? -0.755 0.392 -9.992 1.00 79.19 95 GLY A C 1
ATOM 720 O O . GLY A 1 95 ? -0.684 1.605 -10.183 1.00 79.19 95 GLY A O 1
ATOM 721 N N . GLY A 1 96 ? -0.611 -0.146 -8.775 1.00 83.81 96 GLY A N 1
ATOM 722 C CA . GLY A 1 96 ? -0.353 0.645 -7.568 1.00 83.81 96 GLY A CA 1
ATOM 723 C C . GLY A 1 96 ? -1.618 1.141 -6.864 1.00 83.81 96 GLY A C 1
ATOM 724 O O . GLY A 1 96 ? -1.530 1.989 -5.973 1.00 83.81 96 GLY A O 1
ATOM 725 N N . TRP A 1 97 ? -2.798 0.625 -7.223 1.00 86.19 97 TRP A N 1
ATOM 726 C CA . TRP A 1 97 ? -4.038 0.924 -6.500 1.00 86.19 97 TRP A CA 1
ATOM 727 C C . TRP A 1 97 ? -3.937 0.590 -5.002 1.00 86.19 97 TRP A C 1
ATOM 729 O O . TRP A 1 97 ? -4.466 1.328 -4.164 1.00 86.19 97 TRP A O 1
ATOM 739 N N . ASP A 1 98 ? -3.171 -0.446 -4.656 1.00 86.50 98 ASP A N 1
ATOM 740 C CA . ASP A 1 98 ? -2.879 -0.858 -3.285 1.00 86.50 98 ASP A CA 1
ATOM 741 C C . ASP A 1 98 ? -2.234 0.235 -2.406 1.00 86.50 98 ASP A C 1
ATOM 743 O O . ASP A 1 98 ? -2.266 0.156 -1.175 1.00 86.50 98 ASP A O 1
ATOM 747 N N . PHE A 1 99 ? -1.673 1.305 -2.982 1.00 90.38 99 PHE A N 1
ATOM 748 C CA . PHE A 1 99 ? -1.195 2.428 -2.173 1.00 90.38 99 PHE A CA 1
ATOM 749 C C . PHE A 1 99 ? -2.322 3.144 -1.435 1.00 90.38 99 PHE A C 1
ATOM 751 O O . PHE A 1 99 ? -2.109 3.618 -0.318 1.00 90.38 99 PHE A O 1
ATOM 758 N N . TYR A 1 100 ? -3.512 3.220 -2.032 1.00 90.88 100 TYR A N 1
ATOM 759 C CA . TYR A 1 100 ? -4.622 4.010 -1.503 1.00 90.88 100 TYR A CA 1
ATOM 760 C C . TYR A 1 100 ? -5.378 3.302 -0.379 1.00 90.88 100 TYR A C 1
ATOM 762 O O . TYR A 1 100 ? -5.873 3.961 0.532 1.00 90.88 100 TYR A O 1
ATOM 770 N N . ASN A 1 101 ? -5.470 1.974 -0.432 1.00 88.69 101 ASN A N 1
ATOM 771 C CA . ASN A 1 101 ? -6.188 1.162 0.554 1.00 88.69 101 ASN A CA 1
ATOM 772 C C . ASN A 1 101 ? -5.262 0.554 1.631 1.00 88.69 101 ASN A C 1
ATOM 774 O O . ASN A 1 101 ? -5.770 -0.094 2.545 1.00 88.69 101 ASN A O 1
ATOM 778 N N . ARG A 1 102 ? -3.934 0.740 1.526 1.00 90.56 102 ARG A N 1
ATOM 779 C CA . ARG A 1 102 ? -2.938 0.256 2.500 1.00 90.56 102 ARG A CA 1
ATOM 780 C C . ARG A 1 102 ? -2.080 1.399 3.032 1.00 90.56 102 ARG A C 1
ATOM 782 O O . ARG A 1 102 ? -2.459 2.036 4.004 1.00 90.56 102 ARG A O 1
ATOM 789 N N . GLY A 1 103 ? -0.958 1.708 2.376 1.00 92.31 103 GLY A N 1
ATOM 790 C CA . GLY A 1 103 ? 0.031 2.659 2.902 1.00 92.31 103 GLY A CA 1
ATOM 791 C C . GLY A 1 103 ? -0.552 4.043 3.207 1.00 92.31 103 GLY A C 1
ATOM 792 O O . GLY A 1 103 ? -0.311 4.588 4.280 1.00 92.31 103 GLY A O 1
ATOM 793 N N . LEU A 1 104 ? -1.365 4.599 2.301 1.00 94.12 104 LEU A N 1
ATOM 794 C CA . LEU A 1 104 ? -2.025 5.889 2.518 1.00 94.12 104 LEU A CA 1
ATOM 795 C C . LEU A 1 104 ? -3.030 5.845 3.677 1.00 94.12 104 LEU A C 1
ATOM 797 O O . LEU A 1 104 ? -3.162 6.822 4.411 1.00 94.12 104 LEU A O 1
ATOM 801 N N . GLU A 1 105 ? -3.724 4.722 3.844 1.00 92.50 105 GLU A N 1
ATOM 802 C CA . GLU A 1 105 ? -4.699 4.517 4.914 1.00 92.50 105 GLU A CA 1
ATOM 803 C C . GLU A 1 105 ? -4.011 4.514 6.285 1.00 92.50 105 GLU A C 1
ATOM 805 O O . GLU A 1 105 ? -4.428 5.254 7.180 1.00 92.50 105 GLU A O 1
ATOM 810 N N . ASP A 1 106 ? -2.888 3.801 6.405 1.00 92.44 106 ASP A N 1
ATOM 811 C CA . ASP A 1 106 ? -2.074 3.783 7.621 1.00 92.44 106 ASP A CA 1
ATOM 812 C C . ASP A 1 106 ? -1.550 5.186 7.963 1.00 92.44 106 ASP A C 1
ATOM 814 O O . ASP A 1 106 ? -1.680 5.639 9.104 1.00 92.44 106 ASP A O 1
ATOM 818 N N . PHE A 1 107 ? -1.026 5.929 6.980 1.00 93.06 107 PHE A N 1
ATOM 819 C CA . PHE A 1 107 ? -0.586 7.310 7.209 1.00 93.06 107 PHE A CA 1
ATOM 820 C C . PHE A 1 107 ? -1.741 8.228 7.629 1.00 93.06 107 PHE A C 1
ATOM 822 O O . PHE A 1 107 ? -1.582 9.035 8.548 1.00 93.06 107 PHE A O 1
ATOM 829 N N . GLN A 1 108 ? -2.918 8.090 7.015 1.00 92.44 108 GLN A N 1
ATOM 830 C CA . GLN A 1 108 ? -4.096 8.876 7.378 1.00 92.44 108 GLN A CA 1
ATOM 831 C C . GLN A 1 108 ? -4.561 8.577 8.810 1.00 92.44 108 GLN A C 1
ATOM 833 O O . GLN A 1 108 ? -4.924 9.504 9.548 1.00 92.44 108 GLN A O 1
ATOM 838 N N . ARG A 1 109 ? -4.525 7.307 9.235 1.00 88.88 109 ARG A N 1
ATOM 839 C CA . ARG A 1 109 ? -4.800 6.918 10.626 1.00 88.88 109 ARG A CA 1
ATOM 840 C C . ARG A 1 109 ? -3.816 7.570 11.586 1.00 88.88 109 ARG A C 1
ATOM 842 O O . ARG A 1 109 ? -4.254 8.161 12.569 1.00 88.88 109 ARG A O 1
ATOM 849 N N . MET A 1 110 ? -2.518 7.542 11.274 1.00 89.44 110 MET A N 1
ATOM 850 C CA . MET A 1 110 ? -1.497 8.205 12.093 1.00 89.44 110 MET A CA 1
ATOM 851 C C . MET A 1 110 ? -1.801 9.692 12.283 1.00 89.44 110 MET A C 1
ATOM 853 O O . MET A 1 110 ? -1.819 10.174 13.414 1.00 89.44 110 MET A O 1
ATOM 857 N N . THR A 1 111 ? -2.066 10.421 11.193 1.00 90.00 111 THR A N 1
ATOM 858 C CA . THR A 1 111 ? -2.372 11.857 11.260 1.00 90.00 111 THR A CA 1
ATOM 859 C C . THR A 1 111 ? -3.617 12.123 12.101 1.00 90.00 111 THR A C 1
ATOM 861 O O . THR A 1 111 ? -3.593 12.991 12.969 1.00 90.00 111 THR A O 1
ATOM 864 N N . THR A 1 112 ? -4.680 11.344 11.892 1.00 88.44 112 THR A N 1
ATOM 865 C CA . THR A 1 112 ? -5.954 11.518 12.604 1.00 88.44 112 THR A CA 1
ATOM 866 C C . THR A 1 112 ? -5.800 11.271 14.106 1.00 88.44 112 THR A C 1
ATOM 868 O O . THR A 1 112 ? -6.258 12.083 14.908 1.00 88.44 112 THR A O 1
ATOM 871 N N . SER A 1 113 ? -5.106 10.200 14.501 1.00 84.94 113 SER A N 1
ATOM 872 C CA . SER A 1 113 ? -4.857 9.879 15.911 1.00 84.94 113 SER A CA 1
ATOM 873 C C . SER A 1 113 ? -3.970 10.919 16.601 1.00 84.94 113 SER A C 1
ATOM 875 O O . SER A 1 113 ? -4.226 11.273 17.749 1.00 84.94 113 SER A O 1
ATOM 877 N N . CYS A 1 114 ? -2.966 11.463 15.904 1.00 77.19 114 CYS A N 1
ATOM 878 C CA . CYS A 1 114 ? -2.131 12.541 16.438 1.00 77.19 114 CYS A CA 1
ATOM 879 C C . CYS A 1 114 ? -2.917 13.848 16.644 1.00 77.19 114 CYS A C 1
ATOM 881 O O . CYS A 1 114 ? -2.701 14.527 17.642 1.00 77.19 114 CYS A O 1
ATOM 883 N N . THR A 1 115 ? -3.832 14.203 15.733 1.00 76.62 115 THR A N 1
ATOM 884 C CA . THR A 1 115 ? -4.684 15.401 15.874 1.00 76.62 115 THR A CA 1
ATOM 885 C C . THR A 1 115 ? -5.757 15.238 16.951 1.00 76.62 115 THR A C 1
ATOM 887 O O . THR A 1 115 ? -6.100 16.206 17.616 1.00 76.62 115 THR A O 1
ATOM 890 N N . ALA A 1 116 ? -6.287 14.032 17.163 1.00 65.62 116 ALA A N 1
ATOM 891 C CA . ALA A 1 116 ? -7.264 13.778 18.226 1.00 65.62 116 ALA A CA 1
ATOM 892 C C . ALA A 1 116 ? -6.660 13.838 19.646 1.00 65.62 116 ALA A C 1
ATOM 894 O O . ALA A 1 116 ? -7.403 13.947 20.619 1.00 65.62 116 ALA A O 1
ATOM 895 N N . ALA A 1 117 ? -5.331 13.749 19.768 1.00 59.44 117 ALA A N 1
ATOM 896 C CA . ALA A 1 117 ? -4.611 13.790 21.040 1.00 59.44 117 ALA A CA 1
ATOM 897 C C . ALA A 1 117 ? -4.239 15.214 21.513 1.00 59.44 117 ALA A C 1
ATOM 899 O O . ALA A 1 117 ? -3.719 15.356 22.622 1.00 59.44 117 ALA A O 1
A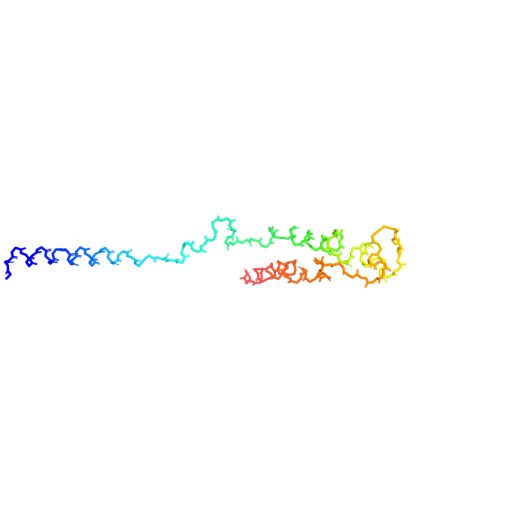TOM 900 N N . THR A 1 118 ? -4.482 16.246 20.694 1.00 50.12 118 THR A N 1
ATOM 901 C CA . THR A 1 118 ? -4.264 17.674 21.017 1.00 50.12 118 THR A CA 1
ATOM 902 C C . THR A 1 118 ? -5.564 18.384 21.341 1.00 50.12 118 THR A C 1
ATOM 904 O O . THR A 1 118 ? -5.577 19.158 22.323 1.00 50.12 118 THR A O 1
#

pLDDT: mean 84.59, std 7.88, range [50.12, 94.12]

Radius of gyration: 29.83 Å; chains: 1; bounding box: 72×48×69 Å

Foldseek 3Di:
DDPVVVVVVVVVVVVVVVVVVVVPDDPVVVVDDPPDDPDDALVVCVVVLVVQVVCQQCNPQELNHCQRVVLVVPVDADDPPCCNVVVHDDPRYDNSPCNVVGSVVSVVVNVVVVVVVD

Sequence (118 aa):
MGKETVMRYQILSVLAAVIASTACADLTSVNRNPNGPTDVEPPSILSNAIQTVVNGVDGPNNDLDIRGGGLWVQYYAEIQYRDEDKYIVRPGVDGGWDFYNRGLEDFQRMTTSCTAAT